Protein AF-A0AAV0MC64-F1 (afdb_monomer_lite)

pLDDT: mean 81.22, std 9.51, range [60.47, 96.25]

Secondary structure (DSSP, 8-state):
-TTS--GGGGTTS---TTTT-TT--SSS--STT--TTHHHHHHHHHHHHHHHHHHEE---STT--STT---PEEPSSS-EESS----EEPP-

Structure (mmCIF, N/CA/C/O backbone):
data_AF-A0AAV0MC64-F1
#
_entry.id   AF-A0AAV0MC64-F1
#
loop_
_atom_site.group_PDB
_atom_site.id
_atom_site.type_symbol
_atom_site.label_atom_id
_atom_site.label_alt_id
_atom_site.label_comp_id
_atom_site.label_asym_id
_atom_site.label_entity_id
_atom_site.label_seq_id
_atom_site.pdbx_PDB_ins_code
_atom_site.Cartn_x
_atom_site.Cartn_y
_atom_site.Cartn_z
_atom_site.occupancy
_atom_site.B_iso_or_equiv
_atom_site.auth_seq_id
_atom_site.auth_comp_id
_atom_site.auth_asym_id
_atom_site.auth_atom_id
_atom_site.pdbx_PDB_model_num
ATOM 1 N N . LYS A 1 1 ? -12.389 -14.683 -6.569 1.00 78.31 1 LYS A N 1
ATOM 2 C CA . LYS A 1 1 ? -12.968 -13.805 -7.621 1.00 78.31 1 LYS A CA 1
ATOM 3 C C . LYS A 1 1 ? -12.075 -12.579 -7.799 1.00 78.31 1 LYS A C 1
ATOM 5 O O . LYS A 1 1 ? -11.344 -12.271 -6.865 1.00 78.31 1 LYS A O 1
ATOM 10 N N . ALA A 1 2 ? -12.051 -11.937 -8.968 1.00 83.56 2 ALA A N 1
ATOM 11 C CA . ALA A 1 2 ? -11.124 -10.830 -9.247 1.00 83.56 2 ALA A CA 1
ATOM 12 C C . ALA A 1 2 ? -11.416 -9.564 -8.414 1.00 83.56 2 ALA A C 1
ATOM 14 O O . ALA A 1 2 ? -10.488 -8.915 -7.958 1.00 83.56 2 ALA A O 1
ATOM 15 N N . ASP A 1 3 ? -12.688 -9.307 -8.127 1.00 87.81 3 ASP A N 1
ATOM 16 C CA . ASP A 1 3 ? -13.251 -8.175 -7.376 1.00 87.81 3 ASP A CA 1
ATOM 17 C C . ASP A 1 3 ? -13.132 -8.286 -5.843 1.00 87.81 3 ASP A C 1
ATOM 19 O O . ASP A 1 3 ? -13.639 -7.437 -5.118 1.00 87.81 3 ASP A O 1
ATOM 23 N N . LYS A 1 4 ? -12.501 -9.346 -5.323 1.00 87.69 4 LYS A N 1
ATOM 24 C CA . LYS A 1 4 ? -12.389 -9.593 -3.878 1.00 87.69 4 LYS A CA 1
ATOM 25 C C . LYS A 1 4 ? -10.941 -9.653 -3.425 1.00 87.69 4 LYS A C 1
ATOM 27 O O . LYS A 1 4 ? -10.125 -10.345 -4.038 1.00 87.69 4 LYS A O 1
ATOM 32 N N . PHE A 1 5 ? -10.645 -9.022 -2.296 1.00 87.50 5 PHE A N 1
ATOM 33 C CA . PHE A 1 5 ? -9.378 -9.225 -1.605 1.00 87.50 5 PHE A CA 1
ATOM 34 C C . PHE A 1 5 ? -9.315 -10.645 -1.015 1.00 87.50 5 PHE A C 1
ATOM 36 O O . PHE A 1 5 ? -10.263 -11.091 -0.374 1.00 87.50 5 PHE A O 1
ATOM 43 N N . ILE A 1 6 ? -8.225 -11.368 -1.288 1.00 89.75 6 ILE A N 1
ATOM 44 C CA . ILE A 1 6 ? -7.962 -12.732 -0.799 1.00 89.75 6 ILE A CA 1
ATOM 45 C C . ILE A 1 6 ? -6.465 -12.794 -0.494 1.00 89.75 6 ILE A C 1
ATOM 47 O O . ILE A 1 6 ? -5.665 -12.730 -1.432 1.00 89.75 6 ILE A O 1
ATOM 51 N N . SER A 1 7 ? -6.092 -12.881 0.782 1.00 87.38 7 SER A N 1
ATOM 52 C CA . SER A 1 7 ? -4.691 -12.871 1.234 1.00 87.38 7 SER A CA 1
ATOM 53 C C . SER A 1 7 ? -3.895 -14.048 0.675 1.00 87.38 7 SER A C 1
ATOM 55 O O . SER A 1 7 ? -2.736 -13.893 0.299 1.00 87.38 7 SER A O 1
ATOM 57 N N . GLU A 1 8 ? -4.530 -15.208 0.533 1.00 90.19 8 GLU A N 1
ATOM 58 C CA . GLU A 1 8 ? -3.885 -16.461 0.129 1.00 90.19 8 GLU A CA 1
ATOM 59 C C . GLU A 1 8 ? -3.716 -16.579 -1.389 1.00 90.19 8 GLU A C 1
ATOM 61 O O . GLU A 1 8 ? -3.119 -17.539 -1.869 1.00 90.19 8 GLU A O 1
ATOM 66 N N . ARG A 1 9 ? -4.220 -15.611 -2.167 1.00 85.38 9 ARG A N 1
ATOM 67 C CA . ARG A 1 9 ? -4.260 -15.673 -3.639 1.00 85.38 9 ARG A CA 1
ATOM 68 C C . ARG A 1 9 ? -2.912 -16.029 -4.270 1.00 85.38 9 ARG A C 1
ATOM 70 O O . ARG A 1 9 ? -2.887 -16.694 -5.302 1.00 85.38 9 ARG A O 1
ATOM 77 N N . PHE A 1 10 ? -1.824 -15.574 -3.658 1.00 81.06 10 PHE A N 1
ATOM 78 C CA . PHE A 1 10 ? -0.461 -15.742 -4.154 1.00 81.06 10 PHE A CA 1
ATOM 79 C C . PHE A 1 10 ? 0.434 -16.545 -3.195 1.00 81.06 10 PHE A C 1
ATOM 81 O O . PHE A 1 10 ? 1.643 -16.566 -3.381 1.00 81.06 10 PHE A O 1
ATOM 88 N N . LEU A 1 11 ? -0.124 -17.191 -2.162 1.00 83.06 11 LEU A N 1
ATOM 89 C CA . LEU A 1 11 ? 0.677 -17.850 -1.121 1.00 83.06 11 LEU A CA 1
ATOM 90 C 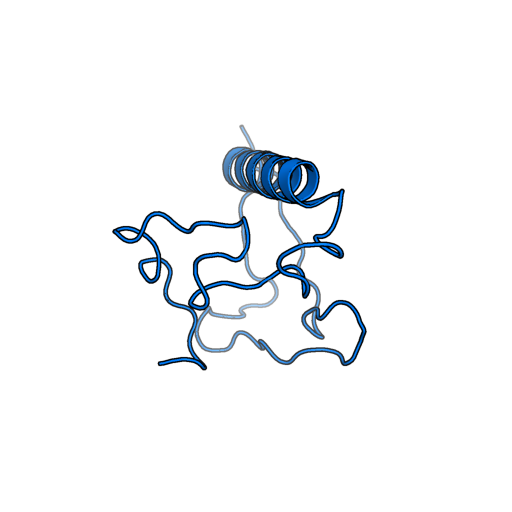C . LEU A 1 11 ? 1.479 -19.043 -1.671 1.00 83.06 11 LEU A C 1
ATOM 92 O O . LEU A 1 11 ? 2.673 -19.151 -1.411 1.00 83.06 11 LEU A O 1
ATOM 96 N N . ASP A 1 12 ? 0.839 -19.874 -2.498 1.00 79.38 12 ASP A N 1
ATOM 97 C CA . ASP A 1 12 ? 1.446 -21.074 -3.101 1.00 79.38 12 ASP A CA 1
ATOM 98 C C . ASP A 1 12 ? 1.923 -20.851 -4.544 1.00 79.38 12 ASP A C 1
ATOM 100 O O . ASP A 1 12 ? 2.272 -21.788 -5.264 1.00 79.38 12 ASP A O 1
ATOM 104 N N . ARG A 1 13 ? 1.900 -19.599 -5.003 1.00 71.75 13 ARG A N 1
ATOM 105 C CA . ARG A 1 13 ? 2.293 -19.222 -6.359 1.00 71.75 13 ARG A CA 1
ATOM 106 C C . ARG A 1 13 ? 3.452 -18.251 -6.239 1.00 71.75 13 ARG A C 1
ATOM 108 O O . ARG A 1 13 ? 3.193 -17.095 -5.921 1.00 71.75 13 ARG A O 1
ATOM 115 N N . PRO A 1 14 ? 4.709 -18.672 -6.466 1.00 65.75 14 PRO A N 1
ATOM 116 C CA . PRO A 1 14 ? 5.826 -17.740 -6.441 1.00 65.75 14 PRO A CA 1
ATOM 117 C C . PRO A 1 14 ? 5.560 -16.647 -7.481 1.00 65.75 14 PRO A C 1
ATOM 119 O O . PRO A 1 14 ? 5.617 -16.888 -8.688 1.00 65.75 14 PRO A O 1
ATOM 122 N N . SER A 1 15 ? 5.169 -15.461 -7.013 1.00 63.06 15 SER A N 1
ATOM 123 C CA . SER A 1 15 ? 4.806 -14.345 -7.875 1.00 63.06 15 SER A CA 1
ATOM 124 C C . SER A 1 15 ? 6.075 -13.867 -8.569 1.00 63.06 15 SER A C 1
ATOM 126 O O . SER A 1 15 ? 6.956 -13.293 -7.930 1.00 63.06 15 SER A O 1
ATOM 128 N N . ASP A 1 16 ? 6.198 -14.121 -9.870 1.00 65.62 16 ASP A N 1
ATOM 129 C CA . ASP A 1 16 ? 7.283 -13.541 -10.651 1.00 65.62 16 ASP A CA 1
ATOM 130 C C . ASP A 1 16 ? 6.920 -12.092 -10.987 1.00 65.62 16 ASP A C 1
ATOM 132 O O . ASP A 1 16 ? 6.209 -11.808 -11.952 1.00 65.62 16 ASP A O 1
ATOM 136 N N . TYR A 1 17 ? 7.397 -11.168 -10.153 1.00 66.75 17 TYR A N 1
ATOM 137 C CA . TYR A 1 17 ? 7.195 -9.730 -10.327 1.00 66.75 17 TYR A CA 1
ATOM 138 C C . TYR A 1 17 ? 7.9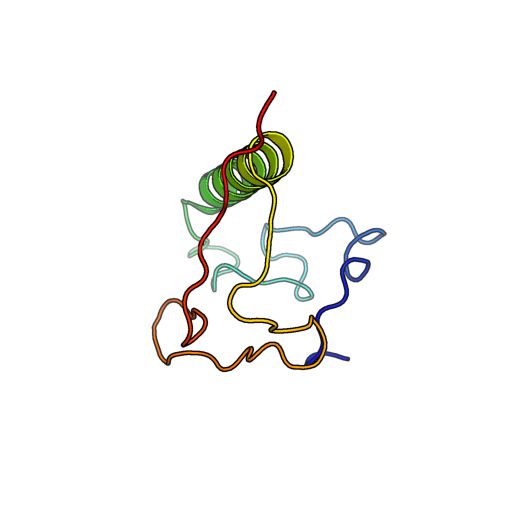06 -9.172 -11.573 1.00 66.75 17 TYR A C 1
ATOM 140 O O . TYR A 1 17 ? 7.685 -8.016 -11.925 1.00 66.75 17 TYR A O 1
ATOM 148 N N . ASN A 1 18 ? 8.731 -9.974 -12.259 1.00 64.62 18 ASN A N 1
ATOM 149 C CA . ASN A 1 18 ? 9.457 -9.573 -13.467 1.00 64.62 18 ASN A CA 1
ATOM 150 C C . ASN A 1 18 ? 8.578 -9.562 -14.735 1.00 64.62 18 ASN A C 1
ATOM 152 O O . ASN A 1 18 ? 9.094 -9.409 -15.842 1.00 64.62 18 ASN A O 1
ATOM 156 N N . GLY A 1 19 ? 7.260 -9.742 -14.599 1.00 62.69 19 GLY A N 1
ATOM 157 C CA . GLY A 1 19 ? 6.304 -9.657 -15.706 1.00 62.69 19 GLY A CA 1
ATOM 158 C C . GLY A 1 19 ? 6.178 -10.929 -16.551 1.00 62.69 19 GLY A C 1
ATOM 159 O O . GLY A 1 19 ? 5.358 -10.975 -17.462 1.00 62.69 19 GLY A O 1
ATOM 160 N N . ASN A 1 20 ? 6.918 -11.998 -16.233 1.00 63.44 20 ASN A N 1
ATOM 161 C CA . ASN A 1 20 ? 6.718 -13.299 -16.888 1.00 63.44 20 ASN A CA 1
ATOM 162 C C . ASN A 1 20 ? 5.446 -14.009 -16.402 1.00 63.44 20 ASN A C 1
ATOM 164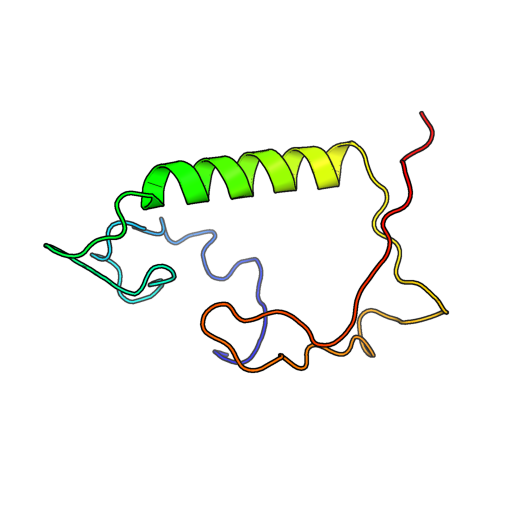 O O . ASN A 1 20 ? 4.959 -14.919 -17.072 1.00 63.44 20 ASN A O 1
ATOM 168 N N . ASN A 1 21 ? 4.909 -13.609 -15.243 1.00 68.25 21 ASN A N 1
ATOM 169 C CA . ASN A 1 21 ? 3.649 -14.115 -14.724 1.00 68.25 21 ASN A CA 1
ATOM 170 C C . ASN A 1 21 ? 2.544 -13.060 -14.885 1.00 68.25 21 ASN A C 1
ATOM 172 O O . ASN A 1 21 ? 2.474 -12.083 -14.140 1.00 68.25 21 ASN A O 1
ATOM 176 N N . LEU A 1 22 ? 1.651 -13.287 -15.853 1.00 68.25 22 LEU A N 1
ATOM 177 C CA . LEU A 1 22 ? 0.522 -12.396 -16.141 1.00 68.25 22 LEU A CA 1
ATOM 178 C C . LEU A 1 22 ? -0.542 -12.384 -15.029 1.00 68.25 22 LEU A C 1
ATOM 180 O O . LEU A 1 22 ? -1.450 -11.556 -15.062 1.00 68.25 22 LEU A O 1
ATOM 184 N N . GLU A 1 23 ? -0.444 -13.277 -14.039 1.00 71.94 23 GLU A N 1
ATOM 185 C CA . GLU A 1 23 ? -1.348 -13.287 -12.886 1.00 71.94 23 GLU A CA 1
ATOM 186 C C . GLU A 1 23 ? -1.142 -12.076 -11.959 1.00 71.94 23 GLU A C 1
ATOM 188 O O . GLU A 1 23 ? -2.030 -11.776 -11.155 1.00 71.94 23 GLU A O 1
ATOM 193 N N . PHE A 1 24 ? -0.006 -11.366 -12.061 1.00 72.94 24 PHE A N 1
ATOM 194 C CA . PHE A 1 24 ? 0.283 -10.190 -11.240 1.00 72.94 24 PHE A CA 1
ATOM 195 C C . PHE A 1 24 ? 1.184 -9.162 -11.954 1.00 72.94 24 PHE A C 1
ATOM 197 O O . PHE A 1 24 ? 2.400 -9.323 -12.014 1.00 72.94 24 PHE A O 1
ATOM 204 N N . ILE A 1 25 ? 0.591 -8.065 -12.449 1.00 74.19 25 ILE A N 1
ATOM 205 C CA . ILE A 1 25 ? 1.296 -6.983 -13.170 1.00 74.19 25 ILE A CA 1
ATOM 206 C C . ILE A 1 25 ? 1.008 -5.623 -12.498 1.00 74.19 25 ILE A C 1
ATOM 208 O O . ILE A 1 25 ? 0.214 -4.830 -13.004 1.00 74.19 25 ILE A O 1
ATOM 212 N N . PRO A 1 26 ? 1.594 -5.342 -11.320 1.00 70.75 26 PRO A N 1
ATOM 213 C CA . PRO A 1 26 ? 1.325 -4.109 -10.567 1.00 70.75 26 PRO A CA 1
ATOM 214 C C . PRO A 1 26 ? 2.039 -2.873 -11.138 1.00 70.75 26 PRO A C 1
ATOM 216 O O . PRO A 1 26 ? 1.589 -1.748 -10.938 1.00 70.75 26 PRO A O 1
ATOM 219 N N . PHE A 1 27 ? 3.150 -3.069 -11.848 1.00 68.31 27 PHE A N 1
ATOM 220 C CA . PHE A 1 27 ? 3.878 -2.025 -12.559 1.00 68.31 27 PHE A CA 1
ATOM 221 C C . PHE A 1 27 ? 3.698 -2.331 -14.043 1.00 68.31 27 PHE A C 1
ATOM 223 O O . PHE A 1 27 ? 4.110 -3.394 -14.489 1.00 68.31 27 PHE A O 1
ATOM 230 N N . VAL A 1 28 ? 3.019 -1.437 -14.760 1.00 61.00 28 VAL A N 1
ATOM 231 C CA . VAL A 1 28 ? 2.328 -1.610 -16.061 1.00 61.00 28 VAL A CA 1
ATOM 232 C C . VAL A 1 28 ? 3.207 -2.093 -17.241 1.00 61.00 28 VAL A C 1
ATOM 234 O O . VAL A 1 28 ? 2.741 -2.166 -18.370 1.00 61.00 28 VAL A O 1
ATOM 237 N N . ASP A 1 29 ? 4.454 -2.505 -17.018 1.00 60.66 29 ASP A N 1
ATOM 238 C CA . ASP A 1 29 ? 5.392 -2.859 -18.075 1.00 60.66 29 ASP A CA 1
ATOM 239 C C . ASP A 1 29 ? 6.141 -4.171 -17.813 1.00 60.66 29 ASP A C 1
ATOM 241 O O . ASP A 1 29 ? 6.826 -4.350 -16.807 1.00 60.66 29 ASP A O 1
ATOM 245 N N . THR A 1 30 ? 6.074 -5.064 -18.802 1.00 66.62 30 THR A N 1
ATOM 246 C CA . THR A 1 30 ? 6.941 -6.241 -18.942 1.00 66.62 30 THR A CA 1
ATOM 247 C C . THR A 1 30 ? 7.952 -5.979 -20.062 1.00 66.62 30 THR A C 1
ATOM 249 O O . THR A 1 30 ? 7.623 -5.383 -21.089 1.00 66.62 30 THR A O 1
ATOM 252 N N . GLY A 1 31 ? 9.205 -6.409 -19.896 1.00 72.12 31 GLY A N 1
ATOM 253 C CA . GLY A 1 31 ? 10.246 -6.238 -20.915 1.00 72.12 31 GLY A CA 1
ATOM 254 C C . GLY A 1 31 ? 10.925 -4.861 -20.887 1.00 72.12 31 GLY A C 1
ATOM 255 O O . GLY A 1 31 ? 11.338 -4.385 -19.836 1.00 72.12 31 GLY A O 1
ATOM 256 N N . ARG A 1 32 ? 11.105 -4.215 -22.050 1.00 77.75 32 ARG A N 1
ATOM 257 C CA . ARG A 1 32 ? 12.014 -3.051 -22.212 1.00 77.75 32 ARG A CA 1
ATOM 258 C C . ARG A 1 32 ? 11.593 -1.770 -21.486 1.00 77.75 32 ARG A C 1
ATOM 260 O O . ARG A 1 32 ? 12.403 -0.855 -21.380 1.00 77.75 32 ARG A O 1
ATOM 267 N N . ARG A 1 33 ? 10.340 -1.682 -21.043 1.00 81.25 33 ARG A N 1
ATOM 268 C CA . ARG A 1 33 ? 9.807 -0.537 -20.292 1.00 81.25 33 ARG A CA 1
ATOM 269 C C . ARG A 1 33 ? 9.548 -0.854 -18.822 1.00 81.25 33 ARG A C 1
ATOM 271 O O . ARG A 1 33 ? 8.923 -0.051 -18.144 1.00 81.25 33 ARG A O 1
ATOM 278 N N . MET A 1 34 ? 10.027 -2.001 -18.331 1.00 79.75 34 MET A N 1
ATOM 279 C CA . MET A 1 34 ? 9.854 -2.396 -16.935 1.00 79.75 34 MET A CA 1
ATOM 280 C C . MET A 1 34 ? 10.238 -1.248 -15.998 1.00 79.75 34 MET A C 1
ATOM 282 O O . MET A 1 34 ? 11.288 -0.623 -16.170 1.00 79.75 34 MET A O 1
ATOM 286 N N . CYS A 1 35 ? 9.377 -0.978 -15.012 1.00 82.94 35 CYS A N 1
ATOM 287 C CA . CYS A 1 35 ? 9.610 0.074 -14.032 1.00 82.94 35 CYS A CA 1
ATOM 288 C C . CYS A 1 35 ? 10.990 -0.128 -13.378 1.00 82.94 35 CYS A C 1
ATOM 290 O O . CYS A 1 35 ? 11.189 -1.136 -12.693 1.00 82.94 35 CYS A O 1
ATOM 292 N N . PRO A 1 36 ? 11.937 0.820 -13.518 1.00 85.69 36 PRO A N 1
ATOM 293 C CA . PRO A 1 36 ? 13.273 0.670 -12.939 1.00 85.69 36 PRO A CA 1
ATOM 294 C C . PRO A 1 36 ? 13.234 0.649 -11.403 1.00 85.69 36 PRO A C 1
ATOM 296 O O . PRO A 1 36 ? 14.176 0.202 -10.756 1.00 85.69 36 PRO A O 1
ATOM 299 N N . GLY A 1 37 ? 12.126 1.110 -10.814 1.00 86.94 37 GLY A N 1
ATOM 300 C CA . GLY A 1 37 ? 11.869 1.084 -9.381 1.00 86.94 37 GLY A CA 1
ATOM 301 C C . GLY A 1 37 ? 11.228 -0.204 -8.858 1.00 86.94 37 GLY A C 1
ATOM 302 O O . GLY A 1 37 ? 10.887 -0.219 -7.683 1.00 86.94 37 GLY A O 1
ATOM 303 N N . LEU A 1 38 ? 11.046 -1.262 -9.663 1.00 84.19 38 LEU A N 1
ATOM 304 C CA . LEU A 1 38 ? 10.348 -2.495 -9.255 1.00 84.19 38 LEU A CA 1
ATOM 305 C C . LEU A 1 38 ? 10.900 -3.087 -7.947 1.00 84.19 38 LEU A C 1
ATOM 307 O O . LEU A 1 38 ? 10.180 -3.203 -6.954 1.00 84.19 38 LEU A O 1
ATOM 311 N N . SER A 1 39 ? 12.192 -3.421 -7.925 1.00 85.75 39 SER A N 1
ATOM 312 C CA . SER A 1 39 ? 12.833 -4.047 -6.762 1.00 85.75 39 SER A CA 1
ATOM 313 C C . SER A 1 39 ? 12.816 -3.134 -5.538 1.00 85.75 39 SER A C 1
ATOM 315 O O . SER A 1 39 ? 12.580 -3.589 -4.420 1.00 85.75 39 SER A O 1
ATOM 317 N N . PHE A 1 40 ? 13.026 -1.832 -5.754 1.00 90.81 40 PHE A N 1
ATOM 318 C CA . PHE A 1 40 ? 12.977 -0.837 -4.688 1.00 90.81 40 PHE A CA 1
ATOM 319 C C . PHE A 1 40 ? 11.566 -0.702 -4.108 1.00 90.81 40 PHE A C 1
ATOM 321 O O . PHE A 1 40 ? 11.404 -0.743 -2.893 1.00 90.81 40 PHE A O 1
ATOM 328 N N . GLY A 1 41 ? 10.544 -0.600 -4.958 1.00 88.62 41 GLY A N 1
ATOM 329 C CA . GLY A 1 41 ? 9.148 -0.493 -4.548 1.00 88.62 41 GLY A CA 1
ATOM 330 C C . GLY A 1 41 ? 8.696 -1.704 -3.737 1.00 88.62 41 GLY A C 1
ATOM 331 O O . GLY A 1 41 ? 8.084 -1.538 -2.685 1.00 88.62 41 GLY A O 1
ATOM 332 N N . LEU A 1 42 ? 9.067 -2.916 -4.161 1.00 87.44 42 LEU A N 1
ATOM 333 C CA . LEU A 1 42 ? 8.779 -4.143 -3.410 1.00 87.44 42 LEU A CA 1
ATOM 334 C C . LEU A 1 42 ? 9.459 -4.151 -2.036 1.00 87.44 42 LEU A C 1
ATOM 336 O O . LEU A 1 42 ? 8.816 -4.460 -1.030 1.00 87.44 42 LEU A O 1
ATOM 340 N N . ALA A 1 43 ? 10.742 -3.785 -1.975 1.00 91.50 43 ALA A N 1
ATOM 341 C CA . ALA A 1 43 ? 11.474 -3.700 -0.715 1.00 91.50 43 ALA A CA 1
ATOM 342 C C . ALA A 1 43 ? 10.874 -2.638 0.221 1.00 91.50 43 ALA A C 1
ATOM 344 O O . ALA A 1 43 ? 10.681 -2.906 1.407 1.00 91.50 43 ALA A O 1
ATOM 345 N N . ALA A 1 44 ? 10.523 -1.468 -0.319 1.00 94.75 44 ALA A N 1
ATOM 346 C CA . ALA A 1 44 ? 9.904 -0.378 0.422 1.00 94.75 44 ALA A CA 1
ATOM 347 C C . ALA A 1 44 ? 8.545 -0.793 0.998 1.00 94.75 44 ALA A C 1
ATOM 349 O O . ALA A 1 44 ? 8.339 -0.664 2.201 1.00 94.75 44 ALA A O 1
ATOM 350 N N . VAL A 1 45 ? 7.652 -1.375 0.186 1.00 92.00 45 VAL A N 1
ATOM 351 C CA . VAL A 1 45 ? 6.342 -1.862 0.657 1.00 92.00 45 VAL A CA 1
ATOM 352 C C . VAL A 1 45 ? 6.516 -2.908 1.754 1.00 92.00 45 VAL A C 1
ATOM 354 O O . VAL A 1 45 ? 5.868 -2.807 2.794 1.00 92.00 45 VAL A O 1
ATOM 357 N N . LYS A 1 46 ? 7.417 -3.881 1.567 1.00 91.44 46 LYS A N 1
ATOM 358 C CA . LYS A 1 46 ? 7.665 -4.934 2.561 1.00 91.44 46 LYS A CA 1
ATOM 359 C C . LYS A 1 46 ? 8.169 -4.358 3.883 1.00 91.44 46 LYS A C 1
ATOM 361 O O . LYS A 1 46 ? 7.653 -4.720 4.940 1.00 91.44 46 LYS A O 1
ATOM 366 N N . LEU A 1 47 ?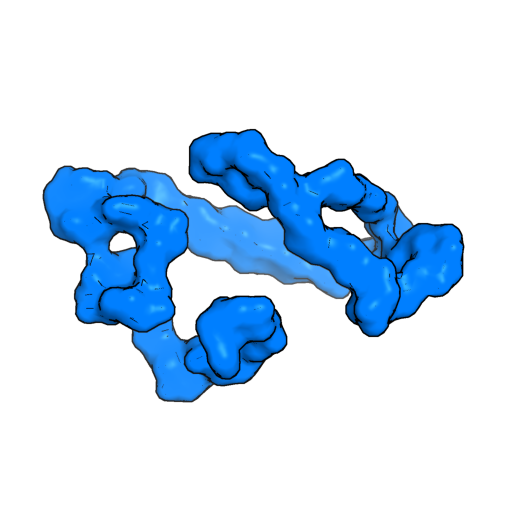 9.157 -3.467 3.831 1.00 96.25 47 LEU A N 1
ATOM 367 C CA . LEU A 1 47 ? 9.730 -2.839 5.018 1.00 96.25 47 LEU A CA 1
ATOM 368 C C . LEU A 1 47 ? 8.701 -1.963 5.740 1.00 96.25 47 LEU A C 1
ATOM 370 O O . LEU A 1 47 ? 8.496 -2.123 6.942 1.00 96.2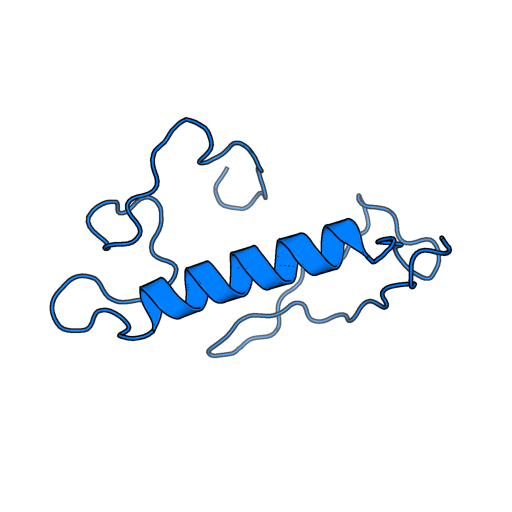5 47 LEU A O 1
ATOM 374 N N . THR A 1 48 ? 8.024 -1.073 5.013 1.00 95.31 48 THR A N 1
ATOM 375 C CA . THR A 1 48 ? 7.016 -0.176 5.584 1.00 95.31 48 THR A CA 1
ATOM 376 C C . THR A 1 48 ? 5.868 -0.967 6.195 1.00 95.31 48 THR A C 1
ATOM 378 O O . THR A 1 48 ? 5.513 -0.708 7.340 1.00 95.31 48 THR A O 1
ATOM 381 N N . LEU A 1 49 ? 5.330 -1.968 5.494 1.00 93.19 49 LEU A N 1
ATOM 382 C CA . LEU A 1 49 ? 4.245 -2.797 6.020 1.00 93.19 49 LEU A CA 1
ATOM 383 C C . LEU A 1 49 ? 4.676 -3.546 7.287 1.00 93.19 49 LEU A C 1
ATOM 385 O O . LEU A 1 49 ? 3.936 -3.554 8.266 1.00 93.19 49 LEU A O 1
ATOM 389 N N . THR A 1 50 ? 5.885 -4.116 7.299 1.00 94.44 50 THR A N 1
ATOM 390 C CA . THR A 1 50 ? 6.423 -4.821 8.475 1.00 94.44 50 THR A CA 1
ATOM 391 C C . THR A 1 50 ? 6.526 -3.881 9.676 1.00 94.44 50 THR A C 1
ATOM 393 O O . THR A 1 50 ? 6.047 -4.210 10.759 1.00 94.44 50 THR A O 1
ATOM 396 N N . ASN A 1 51 ? 7.081 -2.683 9.481 1.00 93.81 51 ASN A N 1
ATOM 397 C CA . ASN A 1 51 ? 7.210 -1.692 10.548 1.00 93.81 51 ASN A CA 1
ATOM 398 C C . ASN A 1 51 ? 5.843 -1.212 11.053 1.00 93.81 51 ASN A C 1
ATOM 400 O O . ASN A 1 51 ? 5.650 -1.083 12.261 1.00 93.81 51 ASN A O 1
ATOM 404 N N . LEU A 1 52 ? 4.881 -0.984 10.153 1.00 92.06 52 LEU A N 1
ATOM 405 C CA . LEU A 1 52 ? 3.535 -0.562 10.538 1.00 92.06 52 LEU A CA 1
ATOM 406 C C . LEU A 1 52 ? 2.793 -1.646 11.329 1.00 92.06 52 LEU A C 1
ATOM 408 O O . LEU A 1 52 ? 2.100 -1.323 12.288 1.00 92.06 52 LEU A O 1
ATOM 412 N N . LEU A 1 53 ? 2.931 -2.918 10.951 1.00 90.88 53 LEU A N 1
ATOM 413 C CA . LEU A 1 53 ? 2.317 -4.037 11.673 1.00 90.88 53 LEU A CA 1
ATOM 414 C C . LEU A 1 53 ? 2.978 -4.289 13.033 1.00 90.88 53 LEU A C 1
ATOM 416 O O . LEU A 1 53 ? 2.314 -4.725 13.970 1.00 90.88 53 LEU A O 1
ATOM 420 N N . TYR A 1 54 ? 4.281 -4.031 13.148 1.00 91.12 54 TYR A N 1
ATOM 421 C CA . TYR A 1 54 ? 5.017 -4.256 14.389 1.00 91.12 54 TYR A CA 1
ATOM 422 C C . TYR A 1 54 ? 4.769 -3.147 15.425 1.00 91.12 54 TYR A C 1
ATOM 424 O O . TYR A 1 54 ? 4.539 -3.441 16.600 1.00 91.12 54 TYR A O 1
ATOM 432 N N . HIS A 1 55 ? 4.787 -1.879 14.996 1.00 89.38 55 HIS A N 1
ATOM 433 C CA . HIS A 1 55 ? 4.787 -0.721 15.899 1.00 89.38 55 HIS A CA 1
ATOM 434 C C . HIS A 1 55 ? 3.418 -0.068 16.143 1.00 89.38 55 HIS A C 1
ATOM 436 O O . HIS A 1 55 ? 3.293 0.710 17.090 1.00 89.38 55 HIS A O 1
ATOM 442 N N . PHE A 1 56 ? 2.399 -0.343 15.325 1.00 88.88 56 PHE A N 1
ATOM 443 C CA . PHE A 1 56 ? 1.098 0.328 15.430 1.00 88.88 56 PHE A CA 1
ATOM 444 C C . PHE A 1 56 ? -0.034 -0.663 15.667 1.00 88.88 56 PHE A C 1
ATOM 446 O O . PHE A 1 56 ? -0.033 -1.774 15.137 1.00 88.88 56 PHE A O 1
ATOM 453 N N . GLU A 1 57 ? -1.030 -0.232 16.437 1.00 84.12 57 GLU A N 1
ATOM 454 C CA . GLU A 1 57 ? -2.319 -0.908 16.475 1.00 84.12 57 GLU A CA 1
ATOM 455 C C . GLU A 1 57 ? -3.211 -0.343 15.375 1.00 84.12 57 GLU A C 1
ATOM 457 O O . GLU A 1 57 ? -3.460 0.861 15.277 1.00 84.12 57 GLU A O 1
ATOM 462 N N . TRP A 1 58 ? -3.706 -1.237 14.529 1.00 82.00 58 TRP A N 1
ATOM 463 C CA . TRP A 1 58 ? -4.575 -0.874 13.424 1.00 82.00 58 TRP A CA 1
ATOM 464 C C . TRP A 1 58 ? -6.016 -0.927 13.917 1.00 82.00 58 TRP A C 1
ATOM 466 O O . TRP A 1 58 ? -6.607 -2.001 14.027 1.00 82.00 58 TRP A O 1
ATOM 476 N N . LYS A 1 59 ? -6.571 0.240 14.248 1.00 80.12 59 LYS A N 1
ATOM 477 C CA . LYS A 1 59 ? -7.959 0.391 14.693 1.00 80.12 59 LYS A CA 1
ATOM 478 C C . LYS A 1 59 ? -8.750 1.179 13.663 1.00 80.12 59 LYS A C 1
ATOM 480 O O . LYS A 1 59 ? -8.277 2.174 13.122 1.00 80.12 59 LYS A O 1
ATOM 485 N N . LEU A 1 60 ? -9.970 0.726 13.391 1.00 80.50 60 LEU A N 1
ATOM 486 C CA . LEU A 1 60 ? -10.900 1.478 12.561 1.00 80.50 60 LEU A CA 1
ATOM 487 C C . LEU A 1 60 ? -11.563 2.569 13.420 1.00 80.50 60 LEU A C 1
ATOM 489 O O . LEU A 1 60 ? -12.044 2.268 14.516 1.00 80.50 60 LEU A O 1
ATOM 493 N N . PRO A 1 61 ? -11.593 3.831 12.963 1.00 76.19 61 PRO A N 1
ATOM 494 C CA . PRO A 1 61 ? -12.223 4.907 13.711 1.00 76.19 61 PRO A CA 1
ATOM 495 C C . PRO A 1 61 ? -13.753 4.780 13.695 1.00 76.19 61 PRO A C 1
ATOM 497 O O . PRO A 1 61 ? -14.340 4.160 12.808 1.00 76.19 61 PRO A O 1
ATOM 500 N N . ASN A 1 62 ? -14.405 5.442 14.652 1.00 72.38 62 ASN A N 1
ATOM 501 C CA . ASN A 1 62 ? -15.838 5.766 14.616 1.00 72.38 62 ASN A CA 1
ATOM 502 C C . ASN A 1 62 ? -16.799 4.565 14.498 1.00 72.38 62 ASN A C 1
ATOM 504 O O . ASN A 1 62 ? -17.873 4.692 13.917 1.00 72.38 62 ASN A O 1
ATOM 508 N N . GLY A 1 63 ? -16.430 3.399 15.040 1.00 77.69 63 GLY A N 1
ATOM 509 C CA . GLY A 1 63 ? -17.298 2.213 15.042 1.00 77.69 63 GLY A CA 1
ATOM 510 C C . GLY A 1 63 ? -17.453 1.536 13.675 1.00 77.69 63 GLY A C 1
ATOM 511 O O . GLY A 1 63 ? -18.342 0.703 13.506 1.00 77.69 63 GLY A O 1
ATOM 512 N N . ILE A 1 64 ? -16.600 1.874 12.701 1.00 84.75 64 ILE A N 1
ATOM 513 C CA . ILE A 1 64 ? -16.552 1.196 11.403 1.00 84.75 64 ILE A CA 1
ATOM 514 C C . ILE A 1 64 ? -16.083 -0.247 11.625 1.00 84.75 64 ILE A C 1
ATOM 516 O O . ILE A 1 64 ? -15.036 -0.489 12.223 1.00 84.75 64 ILE A O 1
ATOM 520 N N . THR A 1 65 ? -16.854 -1.209 11.126 1.00 84.50 65 THR A N 1
ATOM 521 C CA . THR A 1 65 ? -16.483 -2.628 11.113 1.00 84.50 65 THR A CA 1
ATOM 522 C C . THR A 1 65 ? -15.807 -2.991 9.794 1.00 84.50 65 THR A C 1
ATOM 524 O O . THR A 1 65 ? -15.932 -2.281 8.797 1.00 84.50 65 THR A O 1
ATOM 527 N N . HIS A 1 66 ? -15.124 -4.137 9.758 1.00 81.81 66 HIS A N 1
ATOM 528 C CA . HIS A 1 66 ? -14.541 -4.669 8.522 1.00 81.81 66 HIS A CA 1
ATOM 529 C C . HIS A 1 66 ? -15.580 -4.877 7.405 1.00 81.81 66 HIS A C 1
ATOM 531 O O . HIS A 1 66 ? -15.239 -4.780 6.231 1.00 81.81 66 HIS A O 1
ATOM 537 N N . GLU A 1 67 ? -16.837 -5.142 7.767 1.00 85.25 67 GLU A N 1
ATOM 538 C CA . GLU A 1 67 ? -17.942 -5.384 6.831 1.00 85.25 67 GLU A CA 1
ATOM 539 C C . GLU A 1 67 ? -18.449 -4.096 6.175 1.00 85.25 67 GLU A C 1
ATOM 541 O O . GLU A 1 67 ? -18.786 -4.095 4.994 1.00 85.25 67 GLU A O 1
ATOM 546 N N . ASN A 1 68 ? -18.451 -2.991 6.924 1.00 86.75 68 ASN A N 1
ATOM 547 C CA . ASN A 1 68 ? -18.944 -1.688 6.467 1.00 86.75 68 ASN A CA 1
ATOM 548 C C . ASN A 1 68 ? -17.811 -0.769 5.991 1.00 86.75 68 ASN A C 1
ATOM 550 O O . ASN A 1 68 ? -17.974 0.448 5.882 1.00 86.75 68 ASN A O 1
ATOM 554 N N . LEU A 1 69 ? -16.641 -1.351 5.741 1.00 86.38 69 LEU A N 1
ATOM 555 C CA . LEU A 1 69 ? -15.459 -0.636 5.316 1.00 86.38 69 LEU A CA 1
ATOM 556 C C . LEU A 1 69 ? -15.590 -0.189 3.855 1.00 86.38 69 LEU A C 1
ATOM 558 O O . LEU A 1 69 ? -15.532 -1.011 2.943 1.00 86.38 69 LEU A O 1
ATOM 562 N N . ASP A 1 70 ? -15.708 1.119 3.625 1.00 87.56 70 ASP A N 1
ATOM 563 C CA . ASP A 1 70 ? -15.761 1.662 2.268 1.00 87.56 70 ASP A CA 1
ATOM 564 C C . ASP A 1 70 ? -14.402 1.519 1.557 1.00 87.56 70 ASP A C 1
ATOM 566 O O . ASP A 1 70 ? -13.396 2.120 1.951 1.00 87.56 70 ASP A O 1
ATOM 570 N N . MET A 1 71 ? -14.383 0.702 0.504 1.00 89.25 71 MET A N 1
ATOM 571 C CA . MET A 1 71 ? -13.224 0.457 -0.355 1.00 89.25 71 MET A CA 1
ATOM 572 C C . MET A 1 71 ? -13.316 1.200 -1.694 1.00 89.25 71 MET A C 1
ATOM 574 O O . MET A 1 71 ? -12.542 0.898 -2.598 1.00 89.25 71 MET A O 1
ATOM 578 N N . THR A 1 72 ? -14.233 2.165 -1.839 1.00 91.56 72 THR A N 1
ATOM 579 C CA . THR A 1 72 ? -14.324 2.991 -3.048 1.00 91.56 72 THR A CA 1
ATOM 580 C C . THR A 1 72 ? -13.035 3.772 -3.293 1.00 91.56 72 THR A C 1
ATOM 582 O O . THR A 1 72 ? -12.383 4.306 -2.387 1.00 91.56 72 THR A O 1
ATOM 585 N N . GLU A 1 73 ? -12.653 3.814 -4.561 1.00 91.00 73 GLU A N 1
ATOM 586 C CA . GLU A 1 73 ? -11.372 4.316 -5.028 1.00 91.00 73 GLU A CA 1
ATOM 587 C C . GLU A 1 73 ? -11.510 5.713 -5.645 1.00 91.00 73 GLU A C 1
ATOM 589 O O . GLU A 1 73 ? -12.474 6.011 -6.352 1.00 91.00 73 GLU A O 1
ATOM 594 N N . CYS A 1 74 ? -10.521 6.576 -5.416 1.00 90.50 74 CYS A N 1
ATOM 595 C CA . CYS A 1 74 ? -10.361 7.804 -6.185 1.00 90.50 74 CYS A CA 1
ATOM 596 C C . CYS A 1 74 ? -9.756 7.490 -7.556 1.00 90.50 74 CYS A C 1
ATOM 598 O O . CYS A 1 74 ? -8.784 6.739 -7.655 1.00 90.50 74 CYS A O 1
ATOM 600 N N . SER A 1 75 ? -10.247 8.151 -8.603 1.00 87.81 75 SER A N 1
ATOM 601 C CA . SER A 1 75 ? -9.625 8.094 -9.927 1.00 87.81 75 SER A CA 1
ATOM 602 C C . SER A 1 75 ? -8.251 8.779 -9.935 1.00 87.81 75 SER A C 1
ATOM 604 O O . SER A 1 75 ? -8.085 9.866 -9.381 1.00 87.81 75 SER A O 1
ATOM 606 N N . GLY A 1 76 ? -7.269 8.168 -10.598 1.00 85.69 76 GLY A N 1
ATOM 607 C CA . GLY A 1 76 ? -5.925 8.727 -10.745 1.00 85.69 76 GLY A CA 1
ATOM 608 C C . GLY A 1 76 ? -4.933 7.735 -11.351 1.00 85.69 76 GLY A C 1
ATOM 609 O O . GLY A 1 76 ? -5.271 6.578 -11.579 1.00 85.69 76 GLY A O 1
ATOM 610 N N . ILE A 1 77 ? -3.700 8.194 -11.601 1.00 83.38 77 ILE A N 1
ATOM 611 C CA . ILE A 1 77 ? -2.593 7.333 -12.069 1.00 83.38 77 ILE A CA 1
ATOM 612 C C . ILE A 1 77 ? -2.217 6.303 -10.993 1.00 83.38 77 ILE A C 1
ATOM 614 O O . ILE A 1 77 ? -1.956 5.147 -11.304 1.00 83.38 77 ILE A O 1
ATOM 618 N N . ALA A 1 78 ? -2.214 6.727 -9.728 1.00 85.62 78 ALA A N 1
ATOM 619 C CA . ALA A 1 78 ? -2.141 5.845 -8.574 1.00 85.62 78 ALA A CA 1
ATOM 620 C C . ALA A 1 78 ? -3.498 5.862 -7.875 1.00 85.62 78 ALA A C 1
ATOM 622 O O . ALA A 1 78 ? -4.000 6.926 -7.500 1.00 85.62 78 ALA A O 1
ATOM 623 N N . VAL A 1 79 ? -4.082 4.681 -7.717 1.00 88.44 79 VAL A N 1
ATOM 624 C CA . VAL A 1 79 ? -5.391 4.525 -7.100 1.00 88.44 79 VAL A CA 1
ATOM 625 C C . VAL A 1 79 ? -5.231 4.426 -5.587 1.00 88.44 79 VAL A C 1
ATOM 627 O O . VAL A 1 79 ? -4.366 3.718 -5.073 1.00 88.44 79 VAL A O 1
ATOM 630 N N . ARG A 1 80 ? -6.067 5.166 -4.866 1.00 89.88 80 ARG A N 1
ATOM 631 C CA . ARG A 1 80 ? -6.151 5.149 -3.404 1.00 89.88 80 ARG A CA 1
ATOM 632 C C . ARG A 1 80 ? -7.612 5.139 -2.997 1.00 89.88 80 ARG A C 1
ATOM 634 O O . ARG A 1 80 ? -8.461 5.599 -3.757 1.00 89.88 80 ARG A O 1
ATOM 641 N N . ARG A 1 81 ? -7.903 4.683 -1.782 1.00 89.56 81 ARG A N 1
ATOM 642 C CA . ARG A 1 81 ? -9.256 4.814 -1.237 1.00 89.56 81 ARG A CA 1
ATOM 643 C C . ARG A 1 81 ? -9.646 6.281 -1.080 1.00 89.56 81 ARG A C 1
ATOM 645 O O . ARG A 1 81 ? -8.797 7.132 -0.797 1.00 89.56 81 ARG A O 1
ATOM 652 N N . ASN A 1 82 ? -10.943 6.539 -1.188 1.00 87.12 82 ASN A N 1
ATOM 653 C CA . ASN A 1 82 ? -11.519 7.870 -1.027 1.00 87.12 82 ASN A CA 1
ATOM 654 C C . ASN A 1 82 ? -11.549 8.355 0.432 1.00 87.12 82 ASN A C 1
ATOM 656 O O . ASN A 1 82 ? -11.645 9.550 0.699 1.00 87.12 82 ASN A O 1
ATOM 660 N N . THR A 1 83 ? -11.414 7.437 1.390 1.00 82.31 83 THR A N 1
ATOM 661 C CA . THR A 1 83 ? -11.462 7.727 2.827 1.00 82.31 83 THR A CA 1
ATOM 662 C C . THR A 1 83 ? -10.109 7.488 3.506 1.00 82.31 83 THR A C 1
ATOM 664 O O . THR A 1 83 ? -9.344 6.594 3.126 1.00 82.31 83 THR A O 1
ATOM 667 N N . GLN A 1 84 ? -9.803 8.285 4.534 1.00 75.00 84 GLN A N 1
ATOM 668 C CA . GLN A 1 84 ? -8.557 8.210 5.306 1.00 75.00 84 GLN A CA 1
ATOM 669 C C . GLN A 1 84 ? -8.768 7.495 6.649 1.00 75.00 84 GLN A C 1
ATOM 671 O O . GLN A 1 84 ? -9.837 7.605 7.246 1.00 75.00 84 GLN A O 1
ATOM 676 N N . PHE A 1 85 ? -7.735 6.798 7.132 1.00 74.31 85 PHE A N 1
ATOM 677 C CA . PHE A 1 85 ? -7.689 6.247 8.489 1.00 74.31 85 PHE A CA 1
ATOM 678 C C . PHE A 1 85 ? -6.518 6.794 9.289 1.00 74.31 85 PHE A C 1
ATOM 6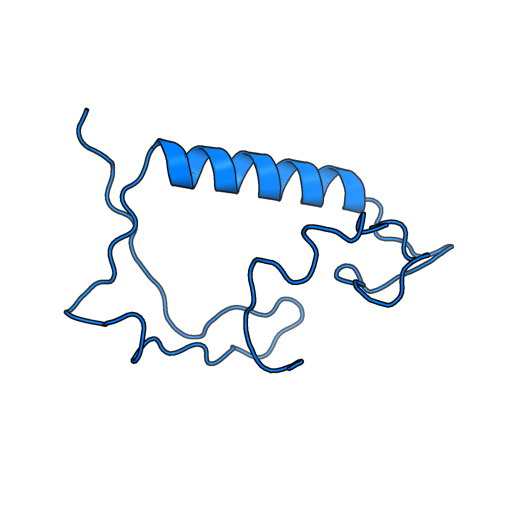80 O O . PHE A 1 85 ? -5.509 7.219 8.724 1.00 74.31 85 PHE A O 1
ATOM 687 N N . ALA A 1 86 ? -6.690 6.764 10.606 1.00 72.88 86 ALA A N 1
ATOM 688 C CA . ALA A 1 86 ? -5.644 7.022 11.578 1.00 72.88 86 ALA A CA 1
ATOM 689 C C . ALA A 1 86 ? -5.065 5.690 12.073 1.00 72.88 86 ALA A C 1
ATOM 691 O O . ALA A 1 86 ? -5.756 4.671 12.079 1.00 72.88 86 ALA A O 1
ATOM 692 N N . LEU A 1 87 ? -3.795 5.712 12.465 1.00 73.44 87 LEU A N 1
ATOM 693 C CA . LEU A 1 87 ? -3.127 4.610 13.147 1.00 73.44 87 LEU A CA 1
ATOM 694 C C . LEU A 1 87 ? -2.798 5.074 14.560 1.00 73.44 87 LEU A C 1
ATOM 696 O O . LEU A 1 87 ? -2.273 6.176 14.726 1.00 73.44 87 LEU A O 1
ATOM 700 N N . ASP A 1 88 ? -3.052 4.220 15.544 1.00 77.19 88 ASP A N 1
ATOM 701 C CA . ASP A 1 88 ? -2.677 4.493 16.926 1.00 77.19 88 ASP A CA 1
ATOM 702 C C . ASP A 1 88 ? -1.328 3.832 17.223 1.00 77.19 88 ASP A C 1
ATOM 704 O O . ASP A 1 88 ? -1.079 2.677 16.857 1.00 77.19 88 ASP A O 1
ATOM 708 N N . SER A 1 89 ? -0.425 4.562 17.883 1.00 76.69 89 SER A N 1
ATOM 709 C CA . SER A 1 89 ? 0.847 3.988 18.327 1.00 76.69 89 SER A CA 1
ATOM 710 C C . SER A 1 89 ? 0.590 2.883 19.343 1.00 76.69 89 SER A C 1
ATOM 712 O O . SER A 1 89 ? -0.190 3.072 20.278 1.00 76.69 89 SER A O 1
ATOM 714 N N . ARG A 1 90 ? 1.287 1.756 19.207 1.00 77.88 90 ARG A N 1
ATOM 715 C CA . ARG A 1 90 ? 1.214 0.687 20.198 1.00 77.88 90 ARG A CA 1
ATOM 716 C C . ARG A 1 90 ? 1.926 1.137 21.475 1.00 77.88 90 ARG A C 1
ATOM 718 O O . ARG A 1 90 ? 3.112 1.459 21.431 1.00 77.88 90 ARG A O 1
ATOM 725 N N . SER A 1 91 ? 1.213 1.172 22.600 1.00 66.31 91 SER A N 1
ATOM 726 C CA . SER A 1 91 ? 1.850 1.332 23.911 1.00 66.31 91 SER A CA 1
ATOM 727 C C . SER A 1 91 ? 2.643 0.064 24.226 1.00 66.31 91 SER A C 1
ATOM 729 O O . SER A 1 91 ? 2.077 -1.029 24.219 1.00 66.31 91 SER A O 1
ATOM 731 N N . ILE A 1 92 ? 3.950 0.221 24.438 1.00 60.47 92 ILE A N 1
ATOM 732 C CA . ILE A 1 92 ? 4.842 -0.813 24.982 1.00 60.47 92 ILE A CA 1
ATOM 733 C C . ILE A 1 92 ? 4.750 -0.771 26.504 1.00 60.47 92 ILE A C 1
ATOM 735 O O . ILE A 1 92 ? 4.759 0.360 27.043 1.00 60.47 92 ILE A O 1
#

Organism: NCBI:txid586396

Foldseek 3Di:
DVPDDDPCPCVPPPDPCQCPDPVDPPDPDHPPPGDPCSVVVVVVCVVVVVCCVVFWDDDFPDPDDPVNDQQDWDDDPDIDRPDDDDIHTDDD

Sequence (92 aa):
KADKFISERFLDRPSDYNGNNLEFIPFVDTGRRMCPGLSFGLAAVKLTLTNLLYHFEWKLPNGITHENLDMTECSGIAVRRNTQFALDSRSI

Radius of gyration: 16.28 Å; chains: 1; bounding box: 32×30×47 Å

InterPro domains:
  IPR001128 Cytochrome P450 [PF00067] (2-78)
  IPR036396 Cytochrome P450 superfamily [G3DSA:1.10.630.10] (1-86)
  IPR036396 Cytochrome P450 superfamily [SSF48264] (2-81)
  IPR052306 Cytochrome P450 71D [PTHR47953] (2-88)